Protein AF-A0A6V7IXW7-F1 (afdb_monomer_lite)

Organism: NCBI:txid1563983

Sequence (60 aa):
MNCKLIIVGFMVELLTADIYDEIGNELKKYGPGLDTECVGGGRINHNAKDKTIKVYGYSQ

InterPro domains:
  IPR007702 Janus [PF05005] (4-60)
  IPR007702 Janus [PTHR12258] (4-60)
  IPR038596 Janus superfamily [G3DSA:3.50.20.20] (1-60)

Radius of gyration: 13.43 Å; chains: 1; bounding box: 34×33×27 Å

Foldseek 3Di:
DDDDDDDDDDPDPDAPVVVCVVVQVVVCVVDPPDDDDPPWDFDWDQDVVVRDIDTDDTHD

Structure (mmCIF, N/CA/C/O backbone):
data_AF-A0A6V7IXW7-F1
#
_entry.id   AF-A0A6V7IXW7-F1
#
loop_
_atom_site.group_PDB
_atom_site.id
_atom_site.type_symbol
_atom_site.label_atom_id
_atom_site.label_alt_id
_atom_site.label_comp_id
_atom_site.label_asym_id
_atom_site.label_entity_id
_atom_site.label_seq_id
_atom_site.pdbx_PDB_in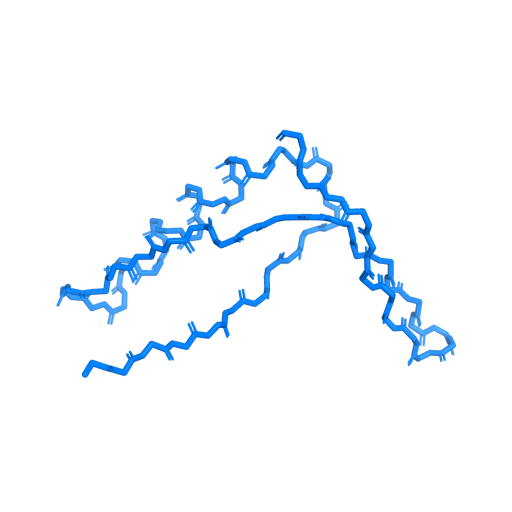s_code
_atom_site.Cartn_x
_atom_site.Cartn_y
_atom_site.Cartn_z
_atom_site.occupancy
_atom_site.B_iso_or_equiv
_atom_site.auth_seq_id
_atom_site.auth_comp_id
_atom_site.auth_asym_id
_atom_site.auth_atom_id
_atom_site.pdbx_PDB_model_num
ATOM 1 N N . MET A 1 1 ? 3.344 -19.958 -6.371 1.00 58.12 1 MET A N 1
ATOM 2 C CA . MET A 1 1 ? 3.765 -18.574 -6.070 1.00 58.12 1 MET A CA 1
ATOM 3 C C . MET A 1 1 ? 2.755 -18.000 -5.094 1.00 58.12 1 MET A C 1
ATOM 5 O O . MET A 1 1 ? 1.571 -18.064 -5.390 1.00 58.12 1 MET A O 1
ATOM 9 N N . ASN A 1 2 ? 3.190 -17.568 -3.909 1.00 77.62 2 ASN A N 1
ATOM 10 C CA . ASN A 1 2 ? 2.309 -16.954 -2.912 1.00 77.62 2 ASN A CA 1
ATOM 11 C C . ASN A 1 2 ? 2.487 -15.439 -2.999 1.00 77.62 2 ASN A C 1
ATOM 13 O O . ASN A 1 2 ? 3.532 -14.934 -2.601 1.00 77.62 2 ASN A O 1
ATOM 17 N N . CYS A 1 3 ? 1.480 -14.738 -3.512 1.00 77.44 3 CYS A N 1
ATOM 18 C CA . CYS A 1 3 ? 1.455 -13.278 -3.569 1.00 77.44 3 CYS A CA 1
ATOM 19 C C . CYS A 1 3 ? 0.412 -12.763 -2.571 1.00 77.44 3 CYS A C 1
ATOM 21 O O . CYS A 1 3 ? -0.666 -13.348 -2.442 1.00 77.44 3 CYS A O 1
ATOM 23 N N . LYS A 1 4 ? 0.728 -11.683 -1.852 1.00 86.81 4 LYS A N 1
ATOM 24 C CA . LYS A 1 4 ? -0.202 -11.005 -0.939 1.00 86.81 4 LYS A CA 1
ATOM 25 C C . LYS A 1 4 ? -0.350 -9.549 -1.350 1.00 86.81 4 LYS A C 1
ATOM 27 O O . LYS A 1 4 ? 0.629 -8.913 -1.719 1.00 86.81 4 LYS A O 1
ATOM 32 N N . LEU A 1 5 ? -1.570 -9.037 -1.238 1.00 87.81 5 LEU A N 1
ATOM 33 C CA . LEU A 1 5 ? -1.858 -7.623 -1.433 1.00 87.81 5 LEU A CA 1
ATOM 34 C C . LEU A 1 5 ? -1.613 -6.864 -0.131 1.00 87.81 5 LEU A C 1
ATOM 36 O O . LEU A 1 5 ? -2.043 -7.299 0.940 1.00 87.81 5 LEU A O 1
ATOM 40 N N . ILE A 1 6 ? -0.938 -5.725 -0.245 1.00 87.19 6 ILE A N 1
ATOM 41 C CA . ILE A 1 6 ? -0.682 -4.793 0.852 1.00 87.19 6 ILE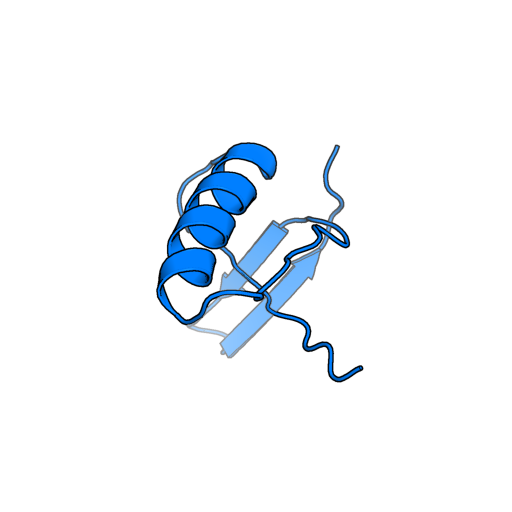 A CA 1
ATOM 42 C C . ILE A 1 6 ? -1.270 -3.446 0.437 1.00 87.19 6 ILE A C 1
ATOM 44 O O . ILE A 1 6 ? -1.058 -2.993 -0.685 1.00 87.19 6 ILE A O 1
ATOM 48 N N . ILE A 1 7 ? -2.030 -2.823 1.337 1.00 87.19 7 ILE A N 1
ATOM 49 C CA . ILE A 1 7 ? -2.570 -1.475 1.145 1.00 87.19 7 ILE A CA 1
ATOM 50 C C . ILE A 1 7 ? -1.729 -0.535 2.000 1.00 87.19 7 ILE A C 1
ATOM 52 O O . ILE A 1 7 ? -1.639 -0.724 3.212 1.00 87.19 7 ILE A O 1
ATOM 56 N N . VAL A 1 8 ? -1.138 0.476 1.369 1.00 85.75 8 VAL A N 1
ATOM 57 C CA . VAL A 1 8 ? -0.330 1.499 2.039 1.00 85.75 8 VAL A CA 1
ATOM 58 C C . VAL A 1 8 ? -0.961 2.864 1.795 1.00 85.75 8 VAL A C 1
ATOM 60 O O . VAL A 1 8 ? -1.357 3.176 0.674 1.00 85.75 8 VAL A O 1
ATOM 63 N N . GLY A 1 9 ? -1.061 3.679 2.843 1.00 83.19 9 GLY A N 1
ATOM 64 C CA . GLY A 1 9 ? -1.512 5.062 2.745 1.00 83.19 9 GLY A CA 1
ATOM 65 C C . GLY A 1 9 ? -0.843 5.933 3.800 1.00 83.19 9 GLY A C 1
ATOM 66 O O . GLY A 1 9 ? -0.759 5.544 4.964 1.00 83.19 9 GLY A O 1
ATOM 67 N N . PHE A 1 10 ? -0.396 7.115 3.384 1.00 81.38 10 PHE A N 1
ATOM 68 C CA . PHE A 1 10 ? 0.196 8.135 4.246 1.00 81.38 10 PHE A CA 1
ATOM 69 C C . PHE A 1 10 ? -0.753 9.335 4.377 1.00 81.38 10 PHE A C 1
ATOM 71 O O . PHE A 1 10 ? -1.560 9.595 3.488 1.00 81.38 10 PHE A O 1
ATOM 78 N N . MET A 1 11 ? -0.669 10.076 5.490 1.00 77.94 11 MET A N 1
ATOM 79 C CA . MET A 1 11 ? -1.419 11.337 5.661 1.00 77.94 11 MET A CA 1
ATOM 80 C C . MET A 1 11 ? -0.809 12.503 4.871 1.00 77.94 11 MET A C 1
ATOM 82 O O . MET A 1 11 ? -1.463 13.528 4.706 1.00 77.94 11 MET A O 1
ATOM 86 N N . VAL A 1 12 ? 0.440 12.365 4.422 1.00 72.00 12 VAL A N 1
ATOM 87 C CA . VAL A 1 12 ? 1.145 13.379 3.634 1.00 72.00 12 VAL A CA 1
ATOM 88 C C . VAL A 1 12 ? 0.760 13.232 2.165 1.00 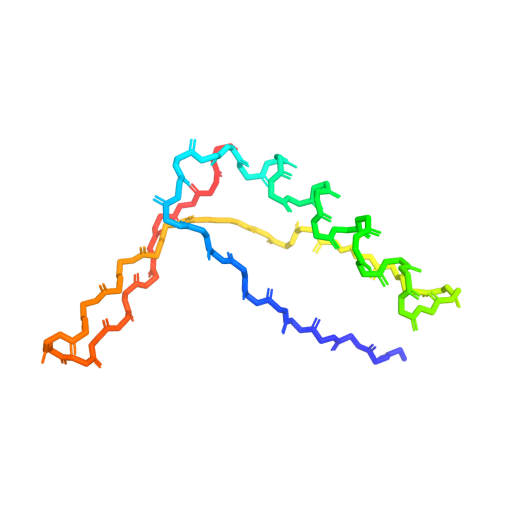72.00 12 VAL A C 1
ATOM 90 O O . VAL A 1 12 ? 0.612 12.117 1.666 1.00 72.00 12 VAL A O 1
ATOM 93 N N . GLU A 1 13 ? 0.603 14.360 1.476 1.00 64.56 13 GLU A N 1
ATOM 94 C CA . GLU A 1 13 ? 0.309 14.403 0.045 1.00 64.56 13 GLU A CA 1
ATOM 95 C C . GLU A 1 13 ? 1.583 14.067 -0.751 1.00 64.56 13 GLU A C 1
ATOM 97 O O . GLU A 1 13 ? 2.342 14.944 -1.154 1.00 64.56 13 GLU A O 1
ATOM 102 N N . LEU A 1 14 ? 1.856 12.769 -0.891 1.00 69.81 14 LEU A N 1
ATOM 103 C CA . LEU A 1 14 ? 2.943 12.217 -1.700 1.00 69.81 14 LEU A CA 1
ATOM 104 C C . LEU A 1 14 ? 2.388 11.645 -3.005 1.00 69.81 14 LEU A C 1
ATOM 106 O O . LEU A 1 14 ? 1.248 11.169 -3.052 1.00 69.81 14 LEU A O 1
ATOM 110 N N . LEU A 1 15 ? 3.202 11.660 -4.061 1.00 74.75 15 LEU A N 1
ATOM 111 C CA . LEU A 1 15 ? 2.860 10.959 -5.292 1.00 74.75 15 LEU A CA 1
ATOM 112 C C . LEU A 1 15 ? 2.908 9.446 -5.035 1.00 74.75 15 LEU A C 1
ATOM 114 O O . LEU A 1 15 ? 3.736 8.943 -4.275 1.00 74.75 15 LEU A O 1
ATOM 118 N N . THR A 1 16 ? 2.041 8.692 -5.705 1.00 73.94 16 THR A N 1
ATOM 119 C CA . THR A 1 16 ? 1.991 7.222 -5.629 1.00 73.94 16 THR A CA 1
ATOM 120 C C . THR A 1 16 ? 3.332 6.559 -5.952 1.00 73.94 16 THR A C 1
ATOM 122 O O . THR A 1 16 ? 3.637 5.511 -5.386 1.00 73.94 16 THR A O 1
ATOM 125 N N . ALA A 1 17 ? 4.147 7.175 -6.812 1.00 81.38 17 ALA A N 1
ATOM 126 C CA . ALA A 1 17 ? 5.488 6.698 -7.140 1.00 81.38 17 ALA A CA 1
ATOM 127 C C . ALA A 1 17 ? 6.467 6.802 -5.957 1.00 81.38 17 ALA A C 1
ATOM 129 O O . ALA A 1 17 ? 7.199 5.847 -5.706 1.00 81.38 17 ALA A O 1
ATOM 130 N N . ASP A 1 18 ? 6.438 7.907 -5.203 1.00 84.12 18 ASP A N 1
ATOM 131 C CA . ASP A 1 18 ? 7.311 8.104 -4.036 1.00 84.12 18 ASP A CA 1
ATOM 132 C C . ASP A 1 18 ? 6.994 7.078 -2.938 1.00 84.12 18 ASP A C 1
ATOM 134 O O . ASP A 1 18 ? 7.888 6.448 -2.377 1.00 84.12 18 ASP A O 1
ATOM 138 N N . ILE A 1 19 ? 5.698 6.842 -2.694 1.00 84.38 19 ILE A N 1
ATOM 139 C CA . ILE A 1 19 ? 5.222 5.844 -1.724 1.00 84.38 19 ILE A CA 1
ATOM 140 C C . ILE A 1 19 ? 5.683 4.437 -2.123 1.00 84.38 19 ILE A C 1
ATOM 142 O O . ILE A 1 19 ? 6.101 3.648 -1.275 1.00 84.38 19 ILE A O 1
ATOM 146 N N . TYR A 1 20 ? 5.585 4.103 -3.410 1.00 86.50 20 TYR A N 1
ATOM 147 C CA . TYR A 1 20 ? 5.976 2.788 -3.898 1.00 86.50 20 TYR A CA 1
ATOM 148 C C . TYR A 1 20 ? 7.485 2.548 -3.778 1.00 86.50 20 TYR A C 1
ATOM 150 O O . TYR A 1 20 ? 7.883 1.465 -3.347 1.00 86.50 20 TYR A O 1
ATOM 158 N N . ASP A 1 21 ? 8.317 3.538 -4.114 1.00 87.00 21 ASP A N 1
ATOM 159 C CA . ASP A 1 21 ? 9.774 3.407 -4.002 1.00 87.00 21 ASP A CA 1
ATOM 160 C C . ASP A 1 21 ? 10.216 3.238 -2.541 1.00 87.00 21 ASP A C 1
ATOM 162 O O . ASP A 1 21 ? 10.979 2.321 -2.223 1.00 87.00 21 ASP A O 1
ATOM 166 N N . GLU A 1 22 ? 9.664 4.046 -1.628 1.00 88.25 22 GLU A N 1
ATOM 167 C CA . GLU A 1 22 ? 9.974 3.969 -0.197 1.00 88.25 22 GLU A CA 1
ATOM 168 C C . GLU A 1 22 ? 9.626 2.590 0.384 1.00 88.25 22 GLU A C 1
ATOM 170 O O . GLU A 1 22 ? 10.477 1.918 0.979 1.00 88.25 22 GLU A O 1
ATOM 175 N N . ILE A 1 23 ? 8.399 2.118 0.145 1.00 88.19 23 ILE A N 1
ATOM 176 C CA . ILE A 1 23 ? 7.935 0.825 0.659 1.00 88.19 23 ILE A CA 1
ATOM 177 C C . ILE A 1 23 ? 8.636 -0.340 -0.033 1.00 88.19 23 ILE A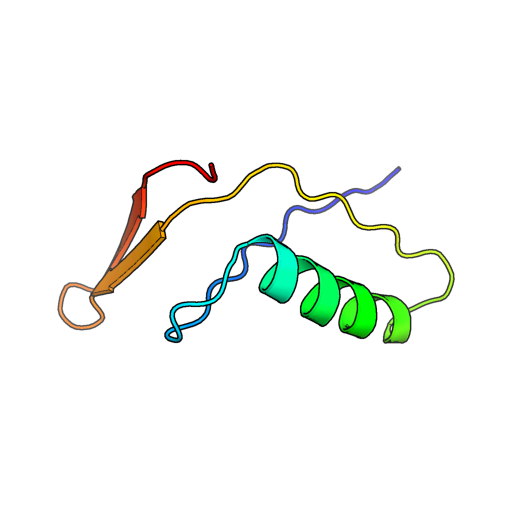 C 1
ATOM 179 O O . ILE A 1 23 ? 8.997 -1.311 0.629 1.00 88.19 23 ILE A O 1
ATOM 183 N N . GLY A 1 24 ? 8.867 -0.263 -1.344 1.00 86.81 24 GLY A N 1
ATOM 184 C CA . GLY A 1 24 ? 9.605 -1.288 -2.080 1.00 86.81 24 GLY A CA 1
ATOM 185 C C . GLY A 1 24 ? 11.026 -1.458 -1.536 1.00 86.81 24 GLY A C 1
ATOM 186 O O . GLY A 1 24 ? 11.491 -2.582 -1.328 1.00 86.81 24 GLY A O 1
ATOM 187 N N . ASN A 1 25 ? 11.704 -0.349 -1.230 1.00 87.19 25 ASN A N 1
ATOM 188 C CA . ASN A 1 25 ? 13.034 -0.367 -0.621 1.00 87.19 25 ASN A CA 1
ATOM 189 C C . ASN A 1 25 ? 13.020 -0.883 0.824 1.00 87.19 25 ASN A C 1
ATOM 191 O O . ASN A 1 25 ? 13.963 -1.561 1.241 1.00 87.19 25 ASN A O 1
ATOM 195 N N . GLU A 1 26 ? 11.960 -0.616 1.586 1.00 87.94 26 GLU A N 1
ATOM 196 C CA . GLU A 1 26 ? 11.791 -1.180 2.925 1.00 87.94 26 GLU A CA 1
ATOM 197 C C . GLU A 1 26 ? 11.512 -2.691 2.881 1.00 87.94 26 GLU A C 1
ATOM 199 O O . GLU A 1 26 ? 12.161 -3.458 3.596 1.00 87.94 26 GLU A O 1
ATOM 204 N N . LEU A 1 27 ? 10.635 -3.144 1.979 1.00 85.75 27 LEU A N 1
ATOM 205 C CA . LEU A 1 27 ? 10.259 -4.551 1.811 1.00 85.75 27 LEU A CA 1
ATOM 206 C C . LEU A 1 27 ? 11.441 -5.439 1.401 1.00 85.75 27 LEU A C 1
ATOM 208 O O . LEU A 1 27 ? 11.571 -6.558 1.904 1.00 85.75 27 LEU A O 1
ATOM 212 N N . LYS A 1 28 ? 12.360 -4.921 0.577 1.00 85.06 28 LYS A N 1
ATOM 213 C CA . LYS A 1 28 ? 13.607 -5.617 0.207 1.00 85.06 28 LYS A CA 1
ATOM 214 C C . LYS A 1 28 ? 14.481 -5.982 1.412 1.00 85.06 28 LYS A C 1
ATOM 216 O O . LYS A 1 28 ? 15.234 -6.952 1.339 1.00 85.06 28 LYS A O 1
ATOM 221 N N . LYS A 1 29 ? 14.379 -5.256 2.534 1.00 86.00 29 LYS A N 1
ATOM 222 C CA . LYS A 1 29 ? 15.138 -5.561 3.762 1.00 86.00 29 LYS A CA 1
ATOM 223 C C . LYS A 1 29 ? 14.649 -6.834 4.456 1.00 86.00 29 LYS A C 1
ATOM 225 O O . LYS A 1 29 ? 15.416 -7.444 5.196 1.00 86.00 29 LYS A O 1
ATOM 230 N N . TYR A 1 30 ? 13.399 -7.242 4.232 1.00 84.31 30 TYR A N 1
ATOM 231 C CA . TYR A 1 30 ? 12.795 -8.386 4.923 1.00 84.31 30 TYR A CA 1
ATOM 232 C C . TYR A 1 30 ? 13.126 -9.741 4.288 1.00 84.31 30 TYR A C 1
ATOM 234 O O . TYR A 1 30 ? 12.884 -10.773 4.914 1.00 84.31 30 TYR A O 1
ATOM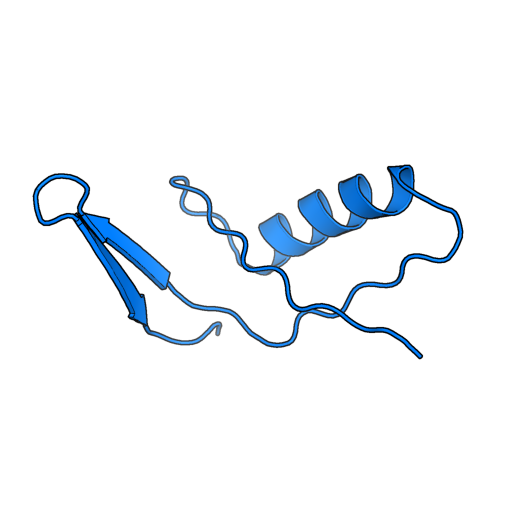 242 N N . GLY A 1 31 ? 13.709 -9.776 3.086 1.00 80.75 31 GLY A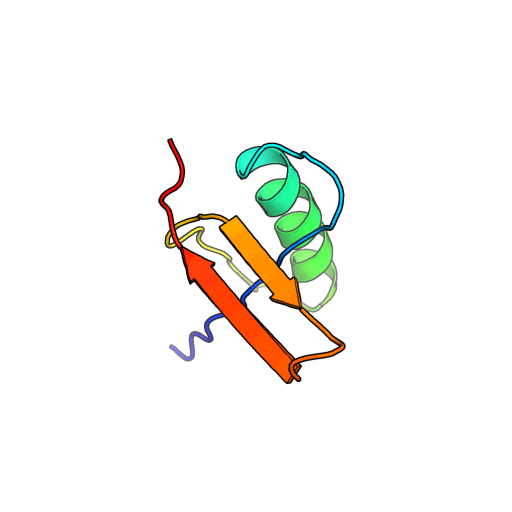 N 1
ATOM 243 C CA . GLY A 1 31 ? 14.215 -11.024 2.526 1.00 80.75 31 GLY A CA 1
ATOM 244 C C . GLY A 1 31 ? 14.734 -10.909 1.090 1.00 80.75 31 GLY A C 1
ATOM 245 O O . GLY A 1 31 ? 14.101 -10.252 0.261 1.00 80.75 31 GLY A O 1
ATOM 246 N N . PRO A 1 32 ? 15.850 -11.585 0.756 1.00 71.25 32 PRO A N 1
ATOM 247 C CA . PRO A 1 32 ? 16.310 -11.688 -0.622 1.00 71.25 32 PRO A CA 1
ATOM 248 C C . PRO A 1 32 ? 15.281 -12.482 -1.444 1.00 71.25 32 PRO A C 1
ATOM 250 O O . PRO A 1 32 ? 15.051 -13.661 -1.182 1.00 71.25 32 PRO A O 1
ATOM 253 N N . GLY A 1 33 ? 14.642 -11.827 -2.418 1.00 75.25 33 GLY A N 1
ATOM 254 C CA . GLY A 1 33 ? 13.639 -12.434 -3.306 1.00 75.25 33 GLY A CA 1
ATOM 255 C C . GLY A 1 33 ? 12.198 -11.956 -3.106 1.00 75.25 33 GLY A C 1
ATOM 256 O O . GLY A 1 33 ? 11.308 -12.474 -3.778 1.00 75.25 33 GLY A O 1
ATOM 257 N N . LEU A 1 34 ? 11.950 -10.983 -2.217 1.00 80.25 34 LEU A N 1
ATOM 258 C CA . LEU A 1 34 ? 10.688 -10.242 -2.239 1.00 80.25 34 LEU A CA 1
ATOM 259 C C . LEU A 1 34 ? 10.680 -9.299 -3.446 1.00 80.25 34 LEU A C 1
ATOM 261 O O . LEU A 1 34 ? 11.490 -8.376 -3.519 1.00 80.25 34 LEU A O 1
ATOM 265 N N . ASP A 1 35 ? 9.748 -9.540 -4.360 1.00 83.69 35 ASP A N 1
ATOM 266 C CA . ASP A 1 35 ? 9.431 -8.638 -5.460 1.00 83.69 35 ASP A CA 1
ATOM 267 C C . ASP A 1 35 ? 8.082 -7.969 -5.181 1.00 83.69 35 ASP A C 1
ATOM 269 O O . ASP A 1 35 ? 7.209 -8.544 -4.519 1.00 83.69 35 ASP A O 1
ATOM 273 N N . THR A 1 36 ? 7.932 -6.732 -5.633 1.00 86.44 36 THR A N 1
ATOM 274 C CA . THR A 1 36 ? 6.734 -5.928 -5.406 1.00 86.44 36 THR A CA 1
ATOM 275 C C . THR A 1 36 ? 6.243 -5.412 -6.742 1.00 86.44 36 THR A C 1
ATOM 277 O O . THR A 1 36 ? 7.039 -5.110 -7.623 1.00 86.44 36 THR A O 1
ATOM 280 N N . GLU A 1 37 ? 4.930 -5.271 -6.875 1.00 86.75 37 GLU A N 1
ATOM 281 C CA . GLU A 1 37 ? 4.303 -4.657 -8.039 1.00 86.75 37 GLU A CA 1
ATOM 282 C C . GLU A 1 37 ? 3.227 -3.684 -7.555 1.00 86.75 37 GLU A C 1
ATOM 284 O O . GLU A 1 37 ? 2.429 -4.008 -6.668 1.00 86.75 37 GLU A O 1
ATOM 289 N N . CYS A 1 38 ? 3.202 -2.480 -8.127 1.00 85.75 38 CYS A N 1
ATOM 290 C CA . CYS A 1 38 ? 2.122 -1.533 -7.890 1.00 85.75 38 CYS A CA 1
ATOM 291 C C . CYS A 1 38 ? 0.920 -1.917 -8.761 1.00 85.75 38 CYS A C 1
ATOM 293 O O . CYS A 1 38 ? 0.867 -1.593 -9.944 1.00 85.75 38 CYS A O 1
ATOM 295 N N . VAL A 1 39 ? -0.057 -2.603 -8.166 1.00 85.38 39 VAL A N 1
ATOM 296 C CA . VAL A 1 39 ? -1.287 -3.032 -8.862 1.00 85.38 39 VAL A CA 1
ATOM 297 C C . VAL A 1 39 ? -2.299 -1.895 -9.071 1.00 85.38 39 VAL A C 1
ATOM 299 O O . VAL A 1 39 ? -3.302 -2.073 -9.759 1.00 85.38 39 VAL A O 1
ATOM 302 N N . GLY A 1 40 ? -2.071 -0.730 -8.458 1.00 84.19 40 GLY A N 1
ATOM 303 C CA . GLY A 1 40 ? -2.932 0.443 -8.566 1.00 84.19 40 GLY A CA 1
ATOM 304 C C . GLY A 1 40 ? -2.729 1.435 -7.422 1.00 84.19 40 GLY A C 1
ATOM 305 O O . GLY A 1 40 ? -1.974 1.190 -6.485 1.00 84.19 40 GLY A O 1
ATOM 306 N N . GLY A 1 41 ? -3.445 2.556 -7.480 1.00 84.12 41 GLY A N 1
ATOM 307 C CA . GLY A 1 41 ? -3.420 3.580 -6.436 1.00 84.12 41 GLY A CA 1
ATOM 308 C C . GLY A 1 41 ? -4.737 4.339 -6.340 1.00 84.12 41 GLY A C 1
ATOM 309 O O . GLY A 1 41 ? -5.650 4.132 -7.139 1.00 84.12 41 GLY A O 1
ATOM 310 N N . GLY A 1 42 ? -4.846 5.213 -5.343 1.00 86.31 42 GLY A N 1
ATOM 311 C CA . GLY A 1 42 ? -6.062 5.967 -5.065 1.00 86.31 42 GLY A CA 1
ATOM 312 C C . GLY A 1 42 ? -5.933 6.791 -3.791 1.00 86.31 42 GLY A C 1
ATOM 313 O O . GLY A 1 42 ? -4.835 7.081 -3.324 1.00 86.31 42 GLY A O 1
ATOM 314 N N . ARG A 1 43 ? -7.073 7.177 -3.224 1.00 85.19 43 ARG A N 1
ATOM 315 C CA . ARG A 1 43 ? -7.164 7.986 -2.008 1.00 85.19 43 ARG A CA 1
ATOM 316 C C . ARG A 1 43 ? -7.880 7.210 -0.917 1.00 85.19 43 ARG A C 1
ATOM 318 O O . ARG A 1 43 ? -8.857 6.502 -1.165 1.00 85.19 43 ARG A O 1
ATOM 325 N N . ILE A 1 44 ? -7.410 7.397 0.308 1.00 89.50 44 ILE A N 1
ATOM 326 C CA . ILE A 1 44 ? -8.011 6.817 1.503 1.00 89.50 44 ILE A CA 1
ATOM 327 C C . ILE A 1 44 ? -8.509 7.970 2.368 1.00 89.50 44 ILE A C 1
ATOM 329 O O . ILE A 1 44 ? -7.737 8.830 2.776 1.00 89.50 44 ILE A O 1
ATOM 333 N N . ASN A 1 45 ? -9.810 7.996 2.646 1.00 88.38 45 ASN A N 1
ATOM 334 C CA . ASN A 1 45 ? -10.392 8.869 3.657 1.00 88.38 45 ASN A CA 1
ATOM 335 C C . ASN A 1 45 ? -10.694 8.031 4.898 1.00 88.38 45 ASN A C 1
ATOM 337 O O . ASN A 1 45 ? -11.611 7.208 4.888 1.00 88.38 45 ASN A O 1
ATOM 341 N N . HIS A 1 46 ? -9.902 8.231 5.946 1.00 90.44 46 HIS A N 1
ATOM 342 C CA . HIS A 1 46 ? -10.082 7.572 7.230 1.00 90.44 46 HIS A CA 1
ATOM 343 C C . HIS A 1 46 ? -10.759 8.532 8.211 1.00 90.44 46 HIS A C 1
ATOM 345 O O . HIS A 1 46 ? -10.165 9.513 8.654 1.00 90.44 46 HIS A O 1
ATOM 351 N N . ASN A 1 47 ? -12.000 8.220 8.579 1.00 90.31 47 ASN A N 1
ATOM 352 C CA . ASN A 1 47 ? -12.738 8.929 9.611 1.00 90.31 47 ASN A CA 1
ATOM 353 C C . ASN A 1 47 ? -12.827 8.058 10.872 1.00 90.31 47 ASN A C 1
ATOM 355 O O . ASN A 1 47 ? -13.667 7.162 10.985 1.00 90.31 47 ASN A O 1
ATOM 359 N N . ALA A 1 48 ? -11.954 8.349 11.837 1.00 90.75 48 ALA A N 1
ATOM 360 C CA . ALA A 1 48 ? -11.872 7.608 13.093 1.00 90.75 48 ALA A CA 1
ATOM 361 C C . ALA A 1 48 ? -13.122 7.769 13.979 1.00 90.75 48 ALA A C 1
ATOM 363 O O . ALA A 1 48 ? -13.461 6.846 14.718 1.00 90.75 48 ALA A O 1
ATOM 364 N N . LYS A 1 49 ? -13.823 8.912 13.899 1.00 92.06 49 LYS A N 1
ATOM 365 C CA . LYS A 1 49 ? -15.034 9.171 14.701 1.00 92.06 49 LYS A CA 1
ATOM 366 C C . LYS A 1 49 ? -16.177 8.261 14.272 1.00 92.06 49 LYS A C 1
ATOM 368 O O . LYS A 1 49 ? -16.792 7.612 15.111 1.00 92.06 49 LYS A O 1
ATOM 373 N N . ASP A 1 50 ? -16.380 8.160 12.963 1.00 93.56 50 ASP A N 1
ATOM 374 C CA . ASP A 1 50 ? -17.429 7.324 12.379 1.00 93.56 50 ASP A CA 1
ATOM 375 C C . ASP A 1 50 ? -16.979 5.865 12.187 1.00 93.56 50 ASP A C 1
ATOM 377 O O . ASP A 1 50 ? -17.756 5.040 11.717 1.00 93.56 50 ASP A O 1
ATOM 381 N N . LYS A 1 51 ? -15.727 5.531 12.549 1.00 92.88 51 LYS A N 1
ATOM 382 C CA . LYS A 1 51 ? -15.087 4.219 12.329 1.00 92.88 51 LYS A CA 1
ATOM 383 C C . LYS A 1 51 ? -15.189 3.751 10.873 1.00 92.88 51 LYS A C 1
ATOM 385 O O . LYS A 1 51 ? -15.369 2.565 10.599 1.00 92.88 51 LYS A O 1
ATOM 390 N N . THR A 1 52 ? -15.077 4.689 9.936 1.00 91.94 52 THR A N 1
ATOM 391 C CA . THR A 1 52 ? -15.189 4.417 8.501 1.00 91.94 52 THR A CA 1
ATOM 392 C C . THR A 1 52 ? -13.875 4.696 7.788 1.00 91.94 52 THR A C 1
ATOM 394 O O . THR A 1 52 ? -13.213 5.708 8.015 1.00 91.94 52 THR A O 1
ATOM 397 N N . ILE A 1 53 ? -13.505 3.787 6.887 1.00 91.62 53 ILE A N 1
ATOM 398 C CA . ILE A 1 53 ? -12.399 3.968 5.948 1.00 91.62 53 ILE A CA 1
ATOM 399 C C . ILE A 1 53 ? -12.988 3.858 4.549 1.00 91.62 53 ILE A C 1
ATOM 401 O O . ILE A 1 53 ? -13.489 2.806 4.155 1.00 91.62 53 ILE A O 1
ATOM 405 N N . LYS A 1 54 ? -12.951 4.959 3.803 1.00 90.69 54 LYS A N 1
ATOM 406 C CA . LYS A 1 54 ? -13.420 5.018 2.421 1.00 90.69 54 LYS A CA 1
ATOM 407 C C . LYS A 1 54 ? -12.217 5.043 1.489 1.00 90.69 54 LYS A C 1
ATOM 409 O O . LYS A 1 54 ? -11.439 5.993 1.519 1.00 90.69 54 LYS A O 1
ATOM 414 N N . VAL A 1 55 ? -12.100 4.028 0.640 1.00 90.12 55 VAL A N 1
ATOM 415 C CA . VAL A 1 55 ? -11.095 3.953 -0.430 1.00 90.12 55 VAL A CA 1
ATOM 416 C C . VAL A 1 55 ? -11.767 4.349 -1.744 1.00 90.12 55 VAL A C 1
ATOM 418 O O . VAL A 1 55 ? -12.844 3.842 -2.055 1.00 90.12 55 VAL A O 1
ATOM 421 N N . TYR A 1 56 ? -11.201 5.311 -2.473 1.00 87.69 56 TYR A N 1
ATOM 422 C CA . TYR A 1 56 ? -11.805 5.866 -3.690 1.00 87.69 56 TYR A CA 1
ATOM 423 C C . TYR A 1 56 ? -10.765 6.527 -4.601 1.00 87.69 56 TYR A C 1
ATOM 425 O O . TYR A 1 56 ? -9.646 6.816 -4.187 1.00 87.69 56 TYR A O 1
ATOM 433 N N . GLY A 1 57 ? -11.160 6.825 -5.839 1.00 82.88 57 GLY A N 1
ATOM 434 C CA . GLY A 1 57 ? -10.274 7.411 -6.846 1.00 82.88 57 GLY A CA 1
ATOM 435 C C . GLY A 1 57 ? -9.379 6.373 -7.523 1.00 82.88 57 GLY A C 1
ATOM 436 O O . GLY A 1 57 ? -9.493 5.178 -7.269 1.00 82.88 57 GLY A O 1
ATOM 437 N N . TYR A 1 58 ? -8.514 6.857 -8.407 1.00 73.62 58 TYR A N 1
ATOM 438 C CA . TYR A 1 58 ? -7.517 6.078 -9.136 1.00 73.62 58 TYR A CA 1
ATOM 439 C C . TYR A 1 58 ? -6.217 6.890 -9.200 1.00 73.62 58 TYR A C 1
ATOM 441 O O . TYR A 1 58 ? -6.260 8.121 -9.121 1.00 73.62 58 TYR A O 1
ATOM 449 N N . SER A 1 59 ? -5.068 6.222 -9.302 1.00 65.50 59 SER A N 1
ATOM 450 C CA . SER A 1 59 ? -3.799 6.906 -9.585 1.00 65.50 59 SER A CA 1
ATOM 451 C C . SER A 1 59 ? -3.808 7.399 -11.032 1.00 65.50 59 SER A C 1
ATOM 453 O O . SER A 1 59 ? -4.162 6.621 -11.917 1.00 65.50 59 SER A O 1
ATOM 455 N N . GLN A 1 60 ? -3.449 8.669 -11.258 1.00 56.53 60 GLN A N 1
ATOM 456 C CA . GLN A 1 60 ? -3.026 9.143 -12.585 1.00 56.53 60 GLN A CA 1
ATOM 457 C C . GLN A 1 60 ? -1.635 8.609 -12.915 1.00 56.53 60 GLN A C 1
ATOM 459 O O . GLN A 1 60 ? -0.898 8.290 -11.949 1.00 56.53 60 GLN A O 1
#

Secondary structure (DSSP, 8-state):
----------SS---HHHHHHHHHHHHGGG-TT---------EEEEETTTTEEEEE----

pLDDT: mean 83.04, std 8.08, range [56.53, 93.56]